Protein AF-A0A4P9ZW63-F1 (afdb_monomer)

Solvent-accessible surface area (backbone atoms only — not comparable to full-atom values): 8628 Å² total; per-residue (Å²): 132,58,75,64,55,51,54,51,62,72,66,56,70,71,61,47,75,42,86,89,47,98,55,50,41,36,38,23,51,19,33,75,59,78,89,43,57,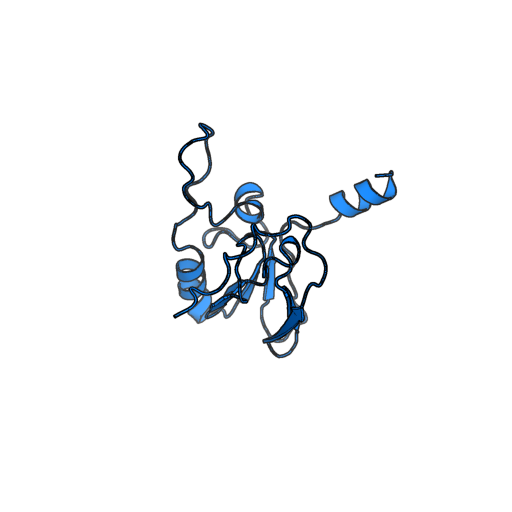84,94,62,58,58,68,66,47,21,65,52,27,72,60,74,89,70,94,80,70,96,64,99,63,81,84,47,53,97,51,49,66,58,53,38,29,61,67,27,72,79,77,58,49,25,39,39,22,32,78,61,75,31,87,56,67,45,80,52,71,46,36,35,35,36,27,12,38,28,61,59,33,43,22,48,44,47,77,42,79,89,81,79,42,79,45,74,45,77,30,90,64,40,81,50,74,66,80,71,78,75,73,80,87,79,131

Sequence (143 aa):
MDTNDWKYLDSCPLVLEFPDLDEKVVVAHAGVDVNAPIDDQDSNFTMYVPYMANVKVAVKYYKAHANWQEEWAQKQSQDGMTVVYGHAELKTPEVRPFIKGIDTSCYLGVELTANIYPGDEMVSVRCTKALKPGKSETAPLSK

Structure (mmCIF, N/CA/C/O backbone):
data_AF-A0A4P9ZW63-F1
#
_entry.id   AF-A0A4P9ZW63-F1
#
loop_
_atom_site.group_PDB
_atom_site.id
_atom_site.type_symbol
_atom_site.label_atom_id
_atom_site.label_alt_id
_atom_site.label_comp_id
_atom_site.label_asym_id
_atom_site.label_entity_id
_atom_site.label_seq_id
_atom_site.pdbx_PDB_ins_code
_atom_site.Cartn_x
_atom_site.Cartn_y
_atom_site.Cartn_z
_atom_site.occupancy
_atom_site.B_iso_or_equiv
_atom_site.auth_seq_id
_atom_site.auth_comp_id
_atom_site.auth_asym_id
_atom_site.auth_atom_id
_atom_site.pdbx_PDB_model_num
ATOM 1 N N . MET A 1 1 ? 3.879 -11.330 -23.002 1.00 83.38 1 MET A N 1
ATOM 2 C CA . MET A 1 1 ? 3.093 -12.052 -21.996 1.00 83.38 1 MET A CA 1
ATOM 3 C C . MET A 1 1 ? 2.490 -13.278 -22.631 1.00 83.38 1 MET A C 1
ATOM 5 O O . MET A 1 1 ? 1.985 -13.173 -23.748 1.00 83.38 1 MET A O 1
ATOM 9 N N . ASP A 1 2 ? 2.584 -14.408 -21.951 1.00 95.69 2 ASP A N 1
ATOM 10 C CA . ASP A 1 2 ? 1.955 -15.662 -22.351 1.00 95.69 2 ASP A CA 1
ATOM 11 C C . ASP A 1 2 ? 0.630 -15.907 -21.597 1.00 95.69 2 ASP A C 1
ATOM 13 O O . ASP A 1 2 ? 0.109 -15.032 -20.905 1.00 95.69 2 ASP A O 1
ATOM 17 N N . THR A 1 3 ? 0.032 -17.088 -21.776 1.00 96.88 3 THR A N 1
ATOM 18 C CA . THR A 1 3 ? -1.234 -17.451 -21.113 1.00 96.88 3 THR A CA 1
ATOM 19 C C . THR A 1 3 ? -1.112 -17.539 -19.590 1.00 96.88 3 THR A C 1
ATOM 21 O O . THR A 1 3 ? -2.090 -17.273 -18.893 1.00 96.88 3 THR A O 1
ATOM 24 N N . ASN A 1 4 ? 0.052 -17.917 -19.062 1.00 97.50 4 ASN A N 1
ATOM 25 C CA . ASN A 1 4 ? 0.262 -18.011 -17.622 1.00 97.50 4 ASN A CA 1
ATOM 26 C C . ASN A 1 4 ? 0.382 -16.617 -17.006 1.00 97.50 4 ASN A C 1
ATOM 28 O O . ASN A 1 4 ? -0.213 -16.385 -15.956 1.00 97.50 4 ASN A O 1
ATOM 32 N N . ASP A 1 5 ? 1.047 -15.683 -17.693 1.00 97.50 5 ASP A N 1
ATOM 33 C CA . ASP A 1 5 ? 1.119 -14.285 -17.252 1.00 97.50 5 ASP A CA 1
ATOM 34 C C . ASP A 1 5 ? -0.283 -13.672 -17.106 1.00 97.50 5 ASP A C 1
ATOM 36 O O . ASP A 1 5 ? -0.587 -13.028 -16.104 1.00 97.50 5 ASP A O 1
ATOM 40 N N . TRP A 1 6 ? -1.166 -13.903 -18.084 1.00 97.38 6 TRP A N 1
ATOM 41 C CA . TRP A 1 6 ? -2.541 -13.398 -18.027 1.00 97.38 6 TRP A CA 1
ATOM 42 C C . TRP A 1 6 ? -3.353 -14.020 -16.895 1.00 97.38 6 TRP A C 1
ATOM 44 O O . TRP A 1 6 ? -4.034 -13.295 -16.178 1.00 97.38 6 TRP A O 1
ATOM 54 N N . LYS A 1 7 ? -3.258 -15.342 -16.706 1.00 97.69 7 LYS A N 1
ATOM 55 C CA . LYS A 1 7 ? -3.933 -16.035 -15.597 1.00 97.69 7 LYS A CA 1
ATOM 56 C C . LYS A 1 7 ? -3.458 -15.539 -14.236 1.00 97.69 7 LYS A C 1
ATOM 58 O O . LYS A 1 7 ? -4.263 -15.432 -13.321 1.00 97.69 7 LYS A O 1
ATOM 63 N N . TYR A 1 8 ? -2.166 -15.246 -14.107 1.00 96.88 8 TYR A N 1
ATOM 64 C CA . TYR A 1 8 ? -1.614 -14.679 -12.886 1.00 96.88 8 TYR A CA 1
ATOM 65 C C . TYR A 1 8 ? -2.216 -13.300 -12.602 1.00 96.88 8 TYR A C 1
ATOM 67 O O . TYR A 1 8 ? -2.756 -13.092 -11.520 1.00 96.88 8 TYR A O 1
ATOM 75 N N . LEU A 1 9 ? -2.198 -12.388 -13.580 1.00 95.62 9 LEU A N 1
ATOM 76 C CA . LEU A 1 9 ? -2.761 -11.046 -13.402 1.00 95.62 9 LEU A CA 1
ATOM 77 C C . LEU A 1 9 ? -4.263 -11.065 -13.092 1.00 95.62 9 LEU A C 1
ATOM 79 O O . LEU A 1 9 ? -4.705 -10.304 -12.240 1.00 95.62 9 LEU A O 1
ATOM 83 N N . ASP A 1 10 ? -5.025 -11.941 -13.749 1.00 95.56 10 ASP A N 1
ATOM 84 C CA . ASP A 1 10 ? -6.466 -12.119 -13.511 1.00 95.56 10 ASP A CA 1
ATOM 85 C C . ASP A 1 10 ? -6.766 -12.674 -12.106 1.00 95.56 10 ASP A C 1
ATOM 87 O O . ASP A 1 10 ? -7.819 -12.410 -11.537 1.00 95.56 10 ASP A O 1
ATOM 91 N N . SER A 1 11 ? -5.819 -13.413 -11.516 1.00 95.88 11 SER A N 1
ATOM 92 C CA . SER A 1 11 ? -5.954 -13.960 -10.160 1.00 95.88 11 SER A CA 1
ATOM 93 C C . SER A 1 11 ? -5.625 -12.968 -9.040 1.00 95.88 11 SER A C 1
ATOM 95 O O . SER A 1 11 ? -5.898 -13.261 -7.875 1.00 95.88 11 SER A O 1
ATOM 97 N N . CYS A 1 12 ? -5.025 -11.817 -9.357 1.00 95.12 12 CYS A N 1
ATOM 98 C CA . CYS A 1 12 ? -4.646 -10.829 -8.353 1.00 95.12 12 CYS A CA 1
ATOM 99 C C . CYS A 1 12 ? -5.891 -10.125 -7.782 1.00 95.12 12 CYS A C 1
ATOM 101 O O . CYS A 1 12 ? -6.656 -9.536 -8.549 1.00 95.12 12 CYS A O 1
ATOM 103 N N . PRO A 1 13 ? -6.091 -10.118 -6.453 1.00 95.19 13 PRO A N 1
ATOM 104 C CA . PRO A 1 13 ? -7.202 -9.393 -5.852 1.00 95.19 13 PRO A CA 1
ATOM 105 C C . PRO A 1 13 ? -6.967 -7.877 -5.910 1.00 95.19 13 PRO A C 1
ATOM 107 O O . PRO A 1 13 ? -5.827 -7.411 -5.911 1.00 95.19 13 PRO A O 1
ATOM 110 N N . LEU A 1 14 ? -8.055 -7.100 -5.908 1.00 93.75 14 LEU A N 1
ATOM 111 C CA . LEU A 1 14 ? -7.989 -5.634 -5.803 1.00 93.75 14 LEU A CA 1
ATOM 112 C C . LEU A 1 14 ? -7.525 -5.179 -4.414 1.00 93.75 14 LEU A C 1
ATOM 114 O O . LEU A 1 14 ? -6.738 -4.239 -4.298 1.00 93.75 14 LEU A O 1
ATOM 118 N N . VAL A 1 15 ? -8.015 -5.860 -3.377 1.00 96.69 15 VAL A N 1
ATOM 119 C CA . VAL A 1 15 ? -7.645 -5.650 -1.977 1.00 96.69 15 VAL A CA 1
ATOM 120 C C . VAL A 1 15 ? -7.308 -7.002 -1.365 1.00 96.69 15 VAL A C 1
ATOM 122 O O . VAL A 1 15 ? -8.034 -7.975 -1.564 1.00 96.69 15 VAL A O 1
ATOM 125 N N . LEU A 1 16 ? -6.193 -7.068 -0.645 1.00 95.88 16 LEU A N 1
ATOM 126 C CA . LEU A 1 16 ? -5.735 -8.268 0.044 1.00 95.88 16 LEU A CA 1
ATOM 127 C C . LEU A 1 16 ? -5.815 -8.052 1.556 1.00 95.88 16 LEU A C 1
ATOM 129 O O . LEU A 1 16 ? -5.230 -7.103 2.074 1.00 95.88 16 LEU A O 1
ATOM 133 N N . GLU A 1 17 ? -6.516 -8.940 2.253 1.00 94.50 17 GLU A N 1
ATOM 134 C CA . GLU A 1 17 ? -6.650 -8.929 3.712 1.00 94.50 17 GLU A CA 1
ATOM 135 C C . GLU A 1 17 ? -5.764 -10.004 4.350 1.00 94.50 17 GLU A C 1
ATOM 137 O O . GLU A 1 17 ? -5.593 -11.092 3.793 1.00 94.50 17 GLU A O 1
ATOM 142 N N . PHE A 1 18 ? -5.236 -9.717 5.540 1.00 92.62 18 PHE A N 1
ATOM 143 C CA . PHE A 1 18 ? -4.404 -10.646 6.310 1.00 92.62 18 PHE A CA 1
ATOM 144 C C . PHE A 1 18 ? -5.048 -10.954 7.672 1.00 92.62 18 PHE A C 1
ATOM 146 O O . PHE A 1 18 ? -4.623 -10.402 8.686 1.00 92.62 18 PHE A O 1
ATOM 153 N N . PRO A 1 19 ? -6.080 -11.819 7.722 1.00 88.81 19 PRO A N 1
ATOM 154 C CA . PRO A 1 19 ? -6.842 -12.080 8.948 1.00 88.81 19 PRO A CA 1
ATOM 155 C C . PRO A 1 19 ? -6.057 -12.853 10.019 1.00 88.81 19 PRO A C 1
ATOM 157 O O . PRO A 1 19 ? -6.451 -12.843 11.180 1.00 88.81 19 PRO A O 1
ATOM 160 N N . ASP A 1 20 ? -4.967 -13.522 9.633 1.00 91.56 20 ASP A N 1
ATOM 161 C CA . ASP A 1 20 ? -4.133 -14.328 10.533 1.00 91.56 20 ASP A CA 1
ATOM 162 C C . ASP A 1 20 ? -3.060 -13.504 11.272 1.00 91.56 20 ASP A C 1
ATOM 164 O O . ASP A 1 20 ? -2.311 -14.051 12.082 1.00 91.56 20 ASP A O 1
ATOM 168 N N . LEU A 1 21 ? -2.947 -12.202 10.986 1.00 91.38 21 LEU A N 1
ATOM 169 C CA . LEU A 1 21 ? -2.089 -11.292 11.743 1.00 91.38 21 LEU A CA 1
ATOM 170 C C . LEU A 1 21 ? -2.825 -10.807 13.000 1.00 91.38 21 LEU A C 1
ATOM 172 O O . LEU A 1 21 ? -4.010 -10.485 12.950 1.00 91.38 21 LEU A O 1
ATOM 176 N N . ASP A 1 22 ? -2.099 -10.673 14.115 1.00 89.94 22 ASP A N 1
ATOM 177 C CA . ASP A 1 22 ? -2.628 -10.019 15.326 1.00 89.94 22 ASP A CA 1
ATOM 178 C C . ASP A 1 22 ? -3.040 -8.556 15.045 1.00 89.94 22 ASP A C 1
ATOM 180 O O . ASP A 1 22 ? -3.907 -7.986 15.710 1.00 89.94 22 ASP A O 1
ATOM 184 N N . GLU A 1 23 ? -2.414 -7.949 14.036 1.00 90.94 23 GLU A N 1
ATOM 185 C CA . GLU A 1 23 ? -2.682 -6.608 13.531 1.00 90.94 23 GLU A CA 1
ATOM 186 C C . GLU A 1 23 ? -3.621 -6.680 12.320 1.00 90.94 23 GLU A C 1
ATOM 188 O O . GLU A 1 23 ? -3.401 -7.451 11.389 1.00 90.94 23 GLU A O 1
ATOM 193 N N . LYS A 1 24 ? -4.647 -5.823 12.275 1.00 93.56 24 LYS A N 1
ATOM 194 C CA . LYS A 1 24 ? -5.546 -5.748 11.116 1.00 93.56 24 LYS A CA 1
ATOM 195 C C . LYS A 1 24 ? -4.866 -5.008 9.971 1.00 93.56 24 LYS A C 1
ATOM 197 O O . LYS A 1 24 ? -4.696 -3.790 10.044 1.00 93.56 24 LYS A O 1
ATOM 202 N N . VAL A 1 25 ? -4.517 -5.727 8.908 1.00 95.56 25 VAL A N 1
ATOM 203 C CA . VAL A 1 25 ? -3.824 -5.167 7.741 1.00 95.56 25 VAL A CA 1
ATOM 204 C C . VAL A 1 25 ? -4.585 -5.481 6.463 1.00 95.56 25 VAL A C 1
ATOM 206 O O . VAL A 1 25 ? -4.947 -6.632 6.206 1.00 95.56 25 VAL A O 1
ATOM 209 N N . VAL A 1 26 ? -4.762 -4.450 5.639 1.00 95.81 26 VAL A N 1
ATOM 210 C CA . VAL A 1 26 ? -5.244 -4.578 4.264 1.00 95.81 26 VAL A CA 1
ATOM 211 C C . VAL A 1 26 ? -4.259 -3.926 3.300 1.00 95.81 26 VAL A C 1
ATOM 213 O O . VAL A 1 26 ? -3.634 -2.910 3.614 1.00 95.81 26 VAL A O 1
ATOM 216 N N . VAL A 1 27 ? -4.103 -4.520 2.122 1.00 97.06 27 VAL A N 1
ATOM 217 C CA . VAL A 1 27 ? -3.195 -4.048 1.075 1.00 97.06 27 VAL A CA 1
ATOM 218 C C . VAL A 1 27 ? -3.999 -3.726 -0.173 1.00 97.06 27 VAL A C 1
ATOM 220 O O . VAL A 1 27 ? -4.770 -4.559 -0.643 1.00 97.06 27 VAL A O 1
ATOM 223 N N . ALA A 1 28 ? -3.786 -2.539 -0.730 1.00 95.75 28 ALA A N 1
ATOM 224 C CA . ALA A 1 28 ? -4.368 -2.120 -2.002 1.00 95.75 28 ALA A CA 1
ATOM 225 C C . ALA A 1 28 ? -3.306 -1.415 -2.854 1.00 95.75 28 ALA A C 1
ATOM 227 O O . ALA A 1 28 ? -2.318 -0.905 -2.326 1.00 95.75 28 ALA A O 1
ATOM 228 N N . HIS A 1 29 ? -3.492 -1.361 -4.176 1.00 95.75 29 HIS A N 1
ATOM 229 C CA . HIS A 1 29 ? -2.531 -0.670 -5.042 1.00 95.75 29 HIS A CA 1
ATOM 230 C C . HIS A 1 29 ? -2.410 0.817 -4.683 1.00 95.75 29 HIS A C 1
ATOM 232 O O . HIS A 1 29 ? -1.295 1.302 -4.493 1.00 95.75 29 HIS A O 1
ATOM 238 N N . ALA A 1 30 ? -3.542 1.517 -4.588 1.00 91.56 30 ALA A N 1
ATOM 239 C CA . ALA A 1 30 ? -3.589 2.964 -4.415 1.00 91.56 30 ALA A CA 1
ATOM 240 C C . ALA A 1 30 ? -4.262 3.389 -3.099 1.00 91.56 30 ALA A C 1
ATOM 242 O O . ALA A 1 30 ? -3.766 4.261 -2.394 1.00 91.56 30 ALA A O 1
ATOM 243 N N . GLY A 1 31 ? -5.348 2.727 -2.705 1.00 90.75 31 GLY A N 1
ATOM 244 C CA . GLY A 1 31 ? -6.019 2.992 -1.433 1.00 90.75 31 GLY A CA 1
ATOM 245 C C . GLY A 1 31 ? -7.310 2.197 -1.293 1.00 90.75 31 GLY A C 1
ATOM 246 O O . GLY A 1 31 ? -7.583 1.312 -2.097 1.00 90.75 31 GLY A O 1
ATOM 247 N N . VAL A 1 32 ? -8.112 2.525 -0.286 1.00 91.44 32 VAL A N 1
ATOM 248 C CA . VAL A 1 32 ? -9.444 1.942 -0.055 1.00 91.44 32 VAL A CA 1
ATOM 249 C C . VAL A 1 32 ? -10.429 3.049 0.317 1.00 91.44 32 VAL A C 1
ATOM 251 O O . VAL A 1 32 ? -10.062 4.019 0.987 1.00 91.44 32 VAL A O 1
ATOM 254 N N . ASP A 1 33 ? -11.668 2.937 -0.150 1.00 88.44 33 ASP A N 1
ATOM 255 C CA . ASP A 1 33 ? -12.743 3.866 0.174 1.00 88.44 33 ASP A CA 1
ATOM 256 C C . ASP A 1 33 ? -13.166 3.654 1.625 1.00 88.44 33 ASP A C 1
ATOM 258 O O . ASP A 1 33 ? -13.674 2.600 2.014 1.00 88.44 33 ASP A O 1
ATOM 262 N N . VAL A 1 34 ? -12.985 4.705 2.421 1.00 87.75 34 VAL A N 1
ATOM 263 C CA . VAL A 1 34 ? -13.363 4.763 3.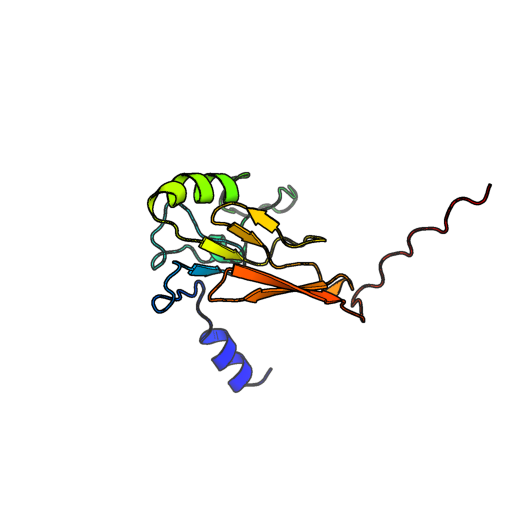830 1.00 87.75 34 VAL A CA 1
ATOM 264 C C . VAL A 1 34 ? -14.860 4.527 4.049 1.00 87.75 34 VAL A C 1
ATOM 266 O O . VAL A 1 34 ? -15.256 4.145 5.150 1.00 87.75 34 VAL A O 1
ATOM 269 N N . ASN A 1 35 ? -15.708 4.737 3.042 1.00 86.88 35 ASN A N 1
ATOM 270 C CA . ASN A 1 35 ? -17.163 4.614 3.141 1.00 86.88 35 ASN A CA 1
ATOM 271 C C . ASN A 1 35 ? -17.715 3.276 2.636 1.00 86.88 35 ASN A C 1
ATOM 273 O O . ASN A 1 35 ? -18.900 3.017 2.852 1.00 86.88 35 ASN A O 1
ATOM 277 N N . ALA A 1 36 ? -16.885 2.433 2.022 1.00 89.00 36 ALA A N 1
ATOM 278 C CA . ALA A 1 36 ? -17.288 1.124 1.525 1.00 89.00 36 ALA A CA 1
ATOM 279 C C . ALA A 1 36 ? -16.713 -0.014 2.398 1.00 89.00 36 ALA A C 1
ATOM 281 O O . ALA A 1 36 ? -15.632 0.138 2.975 1.00 89.00 36 ALA A O 1
ATOM 282 N N . PRO A 1 37 ? -17.417 -1.152 2.530 1.00 91.75 37 PRO A N 1
ATOM 283 C CA . PRO A 1 37 ? -16.846 -2.386 3.075 1.00 91.75 37 PRO A CA 1
ATOM 284 C C . PRO A 1 37 ? -15.600 -2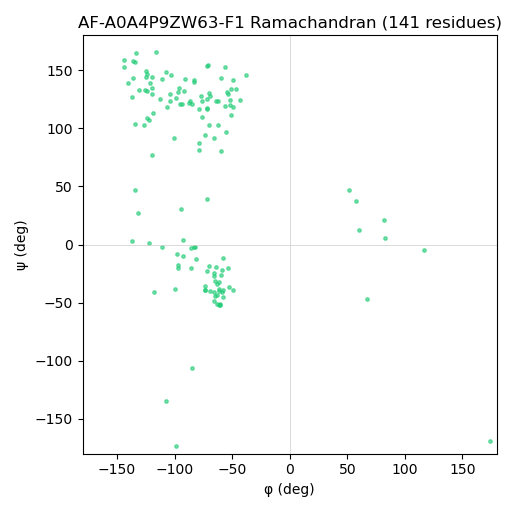.837 2.296 1.00 91.75 37 PRO A C 1
ATOM 286 O O . PRO A 1 37 ? -15.476 -2.536 1.110 1.00 91.75 37 PRO A O 1
ATOM 289 N N . ILE A 1 38 ? -14.672 -3.558 2.936 1.00 92.06 38 ILE A N 1
ATOM 290 C CA . ILE A 1 38 ? -13.434 -4.032 2.279 1.00 92.06 38 ILE A CA 1
ATOM 291 C C . ILE A 1 38 ? -13.728 -5.014 1.133 1.00 92.06 38 ILE A C 1
ATOM 293 O O . ILE A 1 38 ? -13.047 -4.988 0.109 1.00 92.06 38 ILE A O 1
ATOM 297 N N . ASP A 1 39 ? -14.774 -5.824 1.270 1.00 92.06 39 ASP A N 1
ATOM 298 C CA . ASP A 1 39 ? -15.228 -6.803 0.280 1.00 92.06 39 ASP A CA 1
ATOM 299 C C . ASP A 1 39 ? -16.101 -6.202 -0.842 1.00 92.06 39 ASP A C 1
ATOM 301 O O . ASP A 1 39 ? -16.463 -6.917 -1.776 1.00 92.06 39 ASP A O 1
ATOM 305 N N . ASP A 1 40 ? -16.400 -4.897 -0.791 1.00 94.06 40 ASP A N 1
ATOM 306 C CA . ASP A 1 40 ? -17.236 -4.174 -1.768 1.00 94.06 40 ASP A CA 1
ATOM 307 C C . ASP A 1 40 ? -16.598 -2.836 -2.190 1.00 94.06 40 ASP A C 1
ATOM 309 O O . ASP A 1 40 ? -17.212 -1.768 -2.189 1.00 94.06 40 ASP A O 1
ATOM 313 N N . GLN A 1 41 ? -15.303 -2.881 -2.505 1.00 91.50 41 GLN A N 1
ATOM 314 C CA . GLN A 1 41 ? -14.532 -1.712 -2.924 1.00 91.50 41 GLN A CA 1
ATOM 315 C C . GLN A 1 41 ? -14.690 -1.414 -4.421 1.00 91.50 41 GLN A C 1
ATOM 317 O O . GLN A 1 41 ? -14.619 -2.306 -5.269 1.00 91.50 41 GLN A O 1
ATOM 322 N N . ASP A 1 42 ? -14.803 -0.129 -4.774 1.00 89.44 42 ASP A N 1
ATOM 323 C CA . ASP A 1 42 ? -14.770 0.295 -6.175 1.00 89.44 42 ASP A CA 1
ATOM 324 C C . ASP A 1 42 ? -13.360 0.113 -6.767 1.00 89.44 42 ASP A C 1
ATOM 326 O O . ASP A 1 42 ? -12.351 0.599 -6.244 1.00 89.44 42 ASP A O 1
ATOM 330 N N . SER A 1 43 ? -13.289 -0.580 -7.905 1.00 90.56 43 SER A N 1
ATOM 331 C CA . SER A 1 43 ? -12.020 -0.856 -8.593 1.00 90.56 43 SER A CA 1
ATOM 332 C C . SER A 1 43 ? -11.275 0.406 -9.045 1.00 90.56 43 SER A C 1
ATOM 334 O O . SER A 1 43 ? -10.047 0.426 -9.029 1.00 90.56 43 SER A O 1
ATOM 336 N N . ASN A 1 44 ? -11.971 1.489 -9.413 1.00 86.12 44 ASN A N 1
ATOM 337 C CA . ASN A 1 44 ? -11.292 2.733 -9.774 1.00 86.12 44 ASN A CA 1
ATOM 338 C C . ASN A 1 44 ? -10.733 3.424 -8.530 1.00 86.12 44 ASN A C 1
ATOM 340 O O . ASN A 1 44 ? -9.656 4.014 -8.595 1.00 86.12 44 ASN A O 1
ATOM 344 N N . PHE A 1 45 ? -11.438 3.352 -7.401 1.00 85.69 45 PHE A N 1
ATOM 345 C CA . PHE A 1 45 ? -10.933 3.899 -6.146 1.00 85.69 45 PHE A CA 1
ATOM 346 C C . PHE A 1 45 ? -9.634 3.195 -5.734 1.00 85.69 45 PHE A C 1
ATOM 348 O O . PHE A 1 45 ? -8.603 3.841 -5.540 1.00 85.69 45 PHE A O 1
ATOM 355 N N . THR A 1 46 ? -9.662 1.863 -5.687 1.00 90.75 46 THR A N 1
ATOM 356 C CA . THR A 1 46 ? -8.526 1.046 -5.226 1.00 90.75 46 THR A CA 1
ATOM 357 C C . THR A 1 46 ? -7.296 1.122 -6.123 1.00 90.75 46 THR A C 1
ATOM 359 O O . THR A 1 46 ? -6.173 0.935 -5.646 1.00 90.75 46 THR A O 1
ATOM 362 N N . MET A 1 47 ? -7.490 1.452 -7.402 1.00 89.50 47 MET A N 1
ATOM 363 C CA . MET A 1 47 ? -6.417 1.549 -8.389 1.00 89.50 47 MET A CA 1
ATOM 364 C C . MET A 1 47 ? -5.885 2.971 -8.624 1.00 89.50 47 MET A C 1
ATOM 366 O O . MET A 1 47 ? -4.799 3.101 -9.188 1.00 89.50 47 MET A O 1
ATOM 370 N N . TYR A 1 48 ? -6.607 4.032 -8.235 1.00 83.69 48 TYR A N 1
ATOM 371 C CA . TYR A 1 48 ? -6.266 5.401 -8.669 1.00 83.69 48 TYR A CA 1
ATOM 372 C C . TYR A 1 48 ? -6.338 6.504 -7.591 1.00 83.69 48 TYR A C 1
ATOM 374 O O . TYR A 1 48 ? -6.140 7.677 -7.916 1.00 83.69 48 TYR A O 1
ATOM 382 N N . VAL A 1 49 ? -6.644 6.188 -6.328 1.00 75.50 49 VAL A N 1
ATOM 383 C CA . VAL A 1 49 ? -6.674 7.164 -5.213 1.00 75.50 49 VAL A CA 1
ATOM 384 C C . VAL A 1 49 ? -5.310 7.242 -4.508 1.00 75.50 49 VAL A C 1
ATOM 386 O O . VAL A 1 49 ? -4.698 6.203 -4.329 1.00 75.50 49 VAL A O 1
ATOM 389 N N . PRO A 1 50 ? -4.817 8.412 -4.046 1.00 59.75 50 PRO A N 1
ATOM 390 C CA . PRO A 1 50 ? -5.386 9.754 -4.162 1.00 59.75 50 PRO A CA 1
ATOM 391 C C . PRO A 1 50 ? -5.200 10.328 -5.565 1.00 59.75 50 PRO A C 1
ATOM 393 O O . PRO A 1 50 ? -4.075 10.504 -6.026 1.00 59.75 50 PRO A O 1
ATOM 396 N N . TYR A 1 51 ? -6.292 10.721 -6.229 1.00 61.66 51 TYR A N 1
ATOM 397 C CA . TYR A 1 51 ? -6.157 11.418 -7.504 1.00 61.66 51 TYR A CA 1
ATOM 398 C C . TYR A 1 51 ? -5.593 12.825 -7.271 1.00 61.66 51 TYR A C 1
ATOM 400 O O . TYR A 1 51 ? -6.298 13.748 -6.853 1.00 61.66 51 TYR A O 1
ATOM 408 N N . MET A 1 52 ? -4.304 12.998 -7.562 1.00 45.25 52 MET A N 1
ATOM 409 C CA . MET A 1 52 ? -3.668 14.306 -7.649 1.00 45.25 52 MET A CA 1
ATOM 410 C C . MET A 1 52 ? -4.293 15.099 -8.801 1.00 45.25 52 MET A C 1
ATOM 412 O O . MET A 1 52 ? -4.288 14.667 -9.952 1.00 45.25 52 MET A O 1
ATOM 416 N N . ALA A 1 53 ? -4.813 16.284 -8.485 1.00 37.97 53 ALA A N 1
ATOM 417 C CA . ALA A 1 53 ? -5.485 17.196 -9.402 1.00 37.97 53 ALA A CA 1
ATOM 418 C C . ALA A 1 53 ? -4.592 17.649 -10.578 1.00 37.97 53 ALA A C 1
ATOM 420 O O . ALA A 1 53 ? -4.073 18.763 -10.577 1.00 37.97 53 ALA A O 1
ATOM 421 N N . ASN A 1 54 ? -4.437 16.835 -11.624 1.00 37.59 54 ASN A N 1
ATOM 422 C CA . ASN A 1 54 ? -3.932 17.311 -12.910 1.00 37.59 54 ASN A CA 1
ATOM 423 C C . ASN A 1 54 ? -5.107 17.506 -13.878 1.00 37.59 54 ASN A C 1
ATOM 425 O O . ASN A 1 54 ? -5.562 16.605 -14.578 1.00 37.59 54 ASN A O 1
ATOM 429 N N . VAL A 1 55 ? -5.612 18.741 -13.860 1.00 41.50 55 VAL A N 1
ATOM 430 C CA . VAL A 1 55 ? -6.899 19.246 -14.376 1.00 41.50 55 VAL A CA 1
ATOM 431 C C . VAL A 1 55 ? -6.992 19.304 -15.917 1.00 41.50 55 VAL A C 1
ATOM 433 O O . VAL A 1 55 ? -7.507 20.269 -16.476 1.00 41.50 55 VAL A O 1
ATOM 436 N N . LYS A 1 56 ? -6.463 18.315 -16.649 1.00 39.59 56 LYS A N 1
ATOM 437 C CA . LYS A 1 56 ? -6.418 18.355 -18.129 1.00 39.59 56 LYS A CA 1
ATOM 438 C C . LYS A 1 56 ? -7.100 17.198 -18.854 1.00 39.59 56 LYS A C 1
ATOM 440 O O . LYS A 1 56 ? -7.106 17.206 -20.082 1.00 39.59 56 LYS A O 1
ATOM 445 N N . VAL A 1 57 ? -7.706 16.243 -18.149 1.00 43.00 57 VAL A N 1
ATOM 446 C CA . VAL A 1 57 ? -8.381 15.108 -18.796 1.00 43.00 57 VAL A CA 1
ATOM 447 C C . VAL A 1 57 ? -9.862 15.106 -18.431 1.00 43.00 57 VAL A C 1
ATOM 449 O O . VAL A 1 57 ? -10.238 14.940 -17.275 1.00 43.00 57 VAL A O 1
ATOM 452 N N . ALA A 1 58 ? -10.704 15.345 -19.436 1.00 36.66 58 ALA A N 1
ATOM 453 C CA . ALA A 1 58 ? -12.155 15.352 -19.322 1.00 36.66 58 ALA A CA 1
ATOM 454 C C . ALA A 1 58 ? -12.686 13.916 -19.309 1.00 36.66 58 ALA A C 1
ATOM 456 O O . ALA A 1 58 ? -13.128 13.394 -20.329 1.00 36.66 58 ALA A O 1
ATOM 457 N N . VAL A 1 59 ? -12.638 13.261 -18.158 1.00 43.31 59 VAL A N 1
ATOM 458 C CA . VAL A 1 59 ? -13.382 12.018 -17.954 1.00 43.31 59 VAL A CA 1
ATOM 459 C C . VAL A 1 59 ? -13.943 12.035 -16.541 1.00 43.31 59 VAL A C 1
ATOM 461 O O . VAL A 1 59 ? -13.309 12.538 -15.616 1.00 43.31 59 VAL A O 1
ATOM 464 N N . LYS A 1 60 ? -15.190 11.576 -16.407 1.00 40.66 60 LYS A N 1
ATOM 465 C CA . LYS A 1 60 ? -15.901 11.432 -15.134 1.00 40.66 60 LYS A CA 1
ATOM 466 C C . LYS A 1 60 ? -15.060 10.563 -14.201 1.00 40.66 60 LYS A C 1
ATOM 468 O O . LYS A 1 60 ? -15.140 9.344 -14.288 1.00 40.66 60 LYS A O 1
ATOM 473 N N . TYR A 1 61 ? -14.279 11.171 -13.324 1.00 49.22 61 TYR A N 1
ATOM 474 C CA . TYR A 1 61 ? -13.553 10.436 -12.303 1.00 49.22 61 TYR A CA 1
ATOM 475 C C . TYR A 1 61 ? -14.000 10.907 -10.931 1.00 49.22 61 TYR A C 1
ATOM 477 O O . TYR A 1 61 ? -14.220 12.100 -10.702 1.00 49.22 61 TYR A O 1
ATOM 485 N N . TYR A 1 62 ? -14.228 9.916 -10.070 1.00 48.50 62 TYR A N 1
ATOM 486 C CA . TYR A 1 62 ? -14.646 10.061 -8.688 1.00 48.50 62 TYR A CA 1
ATOM 487 C C . TYR A 1 62 ? -13.784 11.126 -8.008 1.00 48.50 62 TYR A C 1
ATOM 489 O O . TYR A 1 62 ? -12.564 11.152 -8.174 1.00 48.50 62 TYR A O 1
ATOM 497 N N . LYS A 1 63 ? -14.418 12.037 -7.261 1.00 48.94 63 LYS A N 1
ATOM 498 C CA . LYS A 1 63 ? -13.689 12.945 -6.376 1.00 48.94 63 LYS A CA 1
ATOM 499 C C . LYS A 1 63 ? -13.044 12.088 -5.290 1.00 48.94 63 LYS A C 1
ATOM 501 O O . LYS A 1 63 ? -13.675 11.820 -4.275 1.00 48.94 63 LYS A O 1
ATOM 506 N N . ALA A 1 64 ? -11.807 11.657 -5.514 1.00 51.94 64 ALA A N 1
ATOM 507 C CA . ALA A 1 64 ? -10.956 11.205 -4.432 1.00 51.94 64 ALA A CA 1
ATOM 508 C C . ALA A 1 64 ? -10.914 12.329 -3.389 1.00 51.94 64 ALA A C 1
ATOM 510 O O . ALA A 1 64 ? -10.708 13.498 -3.739 1.00 51.94 64 ALA A O 1
ATOM 511 N N . HIS A 1 65 ? -11.164 11.992 -2.129 1.00 60.59 65 HIS A N 1
ATOM 512 C CA . HIS A 1 65 ? -11.027 12.945 -1.042 1.00 60.59 65 HIS A CA 1
ATOM 513 C C . HIS A 1 65 ? -9.553 13.359 -0.996 1.00 60.59 65 HIS A C 1
ATOM 515 O O . HIS A 1 65 ? -8.670 12.504 -0.932 1.00 60.59 65 HIS A O 1
ATOM 521 N N . ALA A 1 66 ? -9.266 14.663 -1.089 1.00 61.59 66 ALA A N 1
ATOM 522 C CA . ALA A 1 66 ? -7.894 15.190 -1.128 1.00 61.59 66 ALA A CA 1
ATOM 523 C C . ALA A 1 66 ? -7.051 14.787 0.106 1.00 61.59 66 ALA A C 1
ATOM 525 O O . ALA A 1 66 ? -5.840 14.972 0.122 1.00 61.59 66 ALA A O 1
ATOM 526 N N . ASN A 1 67 ? -7.719 14.242 1.117 1.00 77.56 67 ASN A N 1
ATOM 527 C CA . ASN A 1 67 ? -7.274 13.8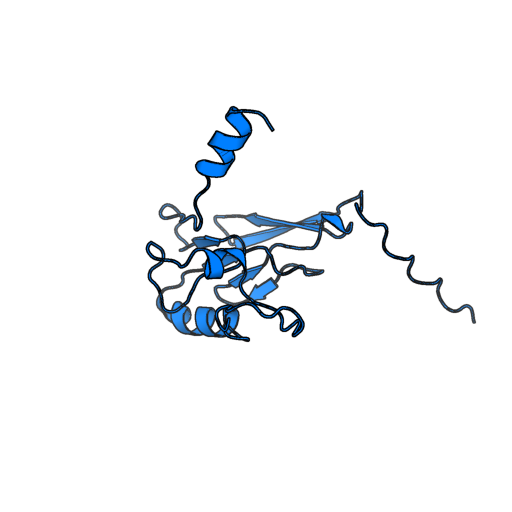79 2.447 1.00 77.56 67 ASN A CA 1
ATOM 528 C C . ASN A 1 67 ? -7.708 12.446 2.834 1.00 77.56 67 ASN A C 1
ATOM 530 O O . ASN A 1 67 ? -7.895 12.179 4.019 1.00 77.56 67 ASN A O 1
ATOM 534 N N . TRP A 1 68 ? -7.909 11.522 1.880 1.00 86.00 68 TRP A N 1
ATOM 535 C CA . TRP A 1 68 ? -8.425 10.171 2.185 1.00 86.00 68 TRP A CA 1
ATOM 536 C C . TRP A 1 68 ? -7.617 9.443 3.274 1.00 86.00 68 TRP A C 1
ATOM 538 O O . TRP A 1 68 ? -8.207 8.766 4.111 1.00 86.00 68 TRP A O 1
ATOM 548 N N . GLN A 1 69 ? -6.289 9.625 3.315 1.00 88.00 69 GLN A N 1
ATOM 549 C CA . GLN A 1 69 ? -5.430 9.039 4.349 1.00 88.00 69 GLN A CA 1
ATOM 550 C C . GLN A 1 69 ? -5.849 9.499 5.751 1.00 88.00 69 GLN A C 1
ATOM 552 O O . GLN A 1 69 ? -5.851 8.722 6.703 1.00 88.00 69 GLN A O 1
ATOM 557 N N . GLU A 1 70 ? -6.201 10.776 5.887 1.00 87.81 70 GLU A N 1
ATOM 558 C CA . GLU A 1 70 ? -6.616 11.379 7.153 1.00 87.81 70 GLU A CA 1
ATOM 559 C C . GLU A 1 70 ? -8.024 10.925 7.536 1.00 87.81 70 GLU A C 1
ATOM 561 O O . GLU A 1 70 ? -8.266 10.620 8.701 1.00 87.81 70 GLU A O 1
ATOM 566 N N . GLU A 1 71 ? -8.934 10.818 6.567 1.00 88.31 71 GLU A N 1
ATOM 567 C CA . GLU A 1 71 ? -10.283 10.284 6.792 1.00 88.31 71 GLU A CA 1
ATOM 568 C C . GLU A 1 71 ? -10.242 8.816 7.227 1.00 88.31 71 GLU A C 1
ATOM 570 O O . GLU A 1 71 ? -10.918 8.431 8.186 1.00 88.31 71 GLU A O 1
ATOM 575 N N . TRP A 1 72 ? -9.399 8.009 6.577 1.00 90.25 72 TRP A N 1
ATOM 576 C CA . TRP A 1 72 ? -9.168 6.621 6.958 1.00 90.25 72 TRP A CA 1
ATOM 577 C C . TRP A 1 72 ? -8.609 6.524 8.375 1.00 90.25 72 TRP A C 1
ATOM 579 O O . TRP A 1 72 ? -9.189 5.845 9.222 1.00 90.25 72 TRP A O 1
ATOM 589 N N . ALA A 1 73 ? -7.531 7.259 8.664 1.00 89.19 73 ALA A N 1
ATOM 590 C CA . ALA A 1 73 ? -6.905 7.269 9.982 1.00 89.19 73 ALA A CA 1
ATOM 591 C C . ALA A 1 73 ? -7.886 7.687 11.091 1.00 89.19 73 ALA A C 1
ATOM 593 O O . ALA A 1 73 ? -7.880 7.114 12.183 1.00 89.19 73 ALA A O 1
ATOM 594 N N . GLN A 1 74 ? -8.759 8.659 10.814 1.00 89.38 74 GLN A N 1
ATOM 595 C CA . GLN A 1 74 ? -9.803 9.084 11.746 1.00 89.38 74 GLN A CA 1
ATOM 596 C C . GLN A 1 74 ? -10.831 7.978 11.991 1.00 89.38 74 GLN A C 1
ATOM 598 O O . GLN A 1 74 ? -11.127 7.677 13.151 1.00 89.38 74 GLN A O 1
ATOM 603 N N . LYS A 1 75 ? -11.351 7.342 10.933 1.00 88.00 75 LYS A N 1
ATOM 604 C CA . LYS A 1 75 ? -12.354 6.273 11.063 1.00 88.00 75 LYS A CA 1
ATOM 605 C C . LYS A 1 75 ? -11.789 5.030 11.756 1.00 88.00 75 LYS A C 1
ATOM 607 O O . LYS A 1 75 ? -12.458 4.454 12.609 1.00 88.00 75 LYS A O 1
ATOM 612 N N . GLN A 1 76 ? -10.554 4.653 11.435 1.00 87.88 76 GLN A N 1
ATOM 613 C CA . GLN A 1 76 ? -9.906 3.452 11.968 1.00 87.88 76 GLN A CA 1
ATOM 614 C C . GLN A 1 76 ? -9.264 3.642 13.342 1.00 87.88 76 GLN A C 1
ATOM 616 O O . GLN A 1 76 ? -8.814 2.667 13.935 1.00 87.88 76 GLN A O 1
ATOM 621 N N . SER A 1 77 ? -9.299 4.851 13.910 1.00 76.00 77 SER A N 1
ATOM 622 C CA . SER A 1 77 ? -8.851 5.106 15.288 1.00 76.00 77 SER A CA 1
ATOM 623 C C . SER A 1 77 ? -9.505 4.210 16.347 1.00 76.00 77 SER A C 1
ATOM 625 O O . SER A 1 77 ? -8.952 4.059 17.434 1.00 76.00 77 SER A O 1
ATOM 627 N N . GLN A 1 78 ? -10.655 3.604 16.031 1.00 74.62 78 GLN A N 1
ATOM 628 C CA . GLN A 1 78 ? -11.366 2.668 16.902 1.00 74.62 78 GLN A CA 1
ATOM 629 C C . GLN A 1 78 ? -11.126 1.191 16.555 1.00 74.62 78 GLN A C 1
ATOM 631 O O . GLN A 1 78 ? -11.042 0.375 17.468 1.00 74.62 78 GLN A O 1
ATOM 636 N N . ASP A 1 79 ? -11.035 0.838 15.269 1.00 81.56 79 ASP A N 1
ATOM 637 C CA . ASP A 1 79 ? -10.973 -0.561 14.812 1.00 81.56 79 ASP A CA 1
ATOM 638 C C . ASP A 1 79 ? -9.542 -1.059 14.540 1.00 81.56 79 ASP A C 1
ATOM 640 O O . ASP A 1 79 ? -9.280 -2.260 14.578 1.00 81.56 79 ASP A O 1
ATOM 644 N N . GLY A 1 80 ? -8.599 -0.138 14.328 1.00 90.00 80 GLY A N 1
ATOM 645 C CA . GLY A 1 80 ? -7.171 -0.428 14.227 1.00 90.00 80 GLY A CA 1
ATOM 646 C C . GLY A 1 80 ? -6.688 -0.912 12.858 1.00 90.00 80 GLY A C 1
ATOM 647 O O . GLY A 1 80 ? -5.521 -1.281 12.735 1.00 90.00 80 GLY A O 1
ATOM 648 N N . MET A 1 81 ? -7.545 -0.927 11.831 1.00 93.94 81 MET A N 1
ATOM 649 C CA . MET A 1 81 ? -7.188 -1.457 10.514 1.00 93.94 81 MET A CA 1
ATOM 650 C C . MET A 1 81 ? -6.216 -0.544 9.762 1.00 93.94 81 MET A C 1
ATOM 652 O O . MET A 1 81 ? -6.551 0.581 9.387 1.00 93.94 81 MET A O 1
ATOM 656 N N . THR A 1 82 ? -5.020 -1.059 9.495 1.00 95.50 82 THR A N 1
ATOM 657 C CA . THR A 1 82 ? -3.967 -0.376 8.743 1.00 95.50 82 THR A CA 1
ATOM 658 C C . THR A 1 82 ? -4.056 -0.700 7.257 1.00 95.50 82 THR A C 1
ATOM 660 O O . THR A 1 82 ? -4.131 -1.866 6.875 1.00 95.50 82 THR A O 1
ATOM 663 N N . VAL A 1 83 ? -3.994 0.333 6.416 1.00 95.06 83 VAL A N 1
ATOM 664 C CA . VAL A 1 83 ? -3.874 0.191 4.961 1.00 95.06 83 VAL A CA 1
ATOM 665 C C . VAL A 1 83 ? -2.419 0.364 4.557 1.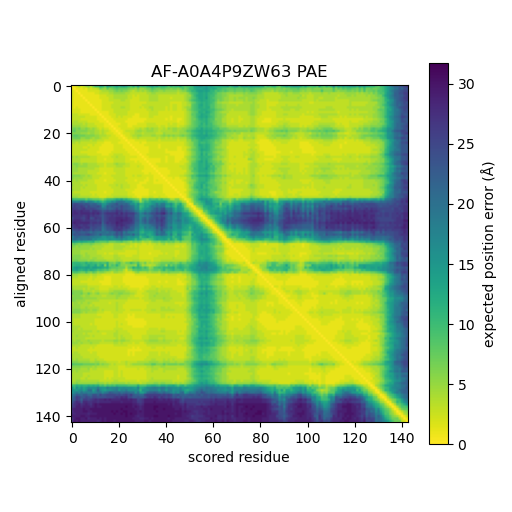00 95.06 83 VAL A C 1
ATOM 667 O O . VAL A 1 83 ? -1.804 1.393 4.852 1.00 95.06 83 VAL A O 1
ATOM 670 N N . VAL A 1 84 ? -1.891 -0.619 3.835 1.00 96.81 84 VAL A N 1
ATOM 671 C CA . VAL A 1 84 ? -0.606 -0.522 3.139 1.00 96.81 84 VAL A CA 1
ATOM 672 C C . VAL A 1 84 ? -0.870 -0.324 1.652 1.00 96.81 84 VAL A C 1
ATOM 674 O O . VAL A 1 84 ? -1.651 -1.061 1.051 1.00 96.81 84 VAL A O 1
ATOM 677 N N . TYR A 1 85 ? -0.236 0.681 1.055 1.00 95.69 85 TYR A N 1
ATOM 678 C CA . TYR A 1 85 ? -0.511 1.074 -0.320 1.00 95.69 85 TYR A CA 1
ATOM 679 C C . TYR A 1 85 ? 0.738 1.543 -1.073 1.00 95.69 85 TYR A C 1
ATOM 681 O O . TYR A 1 85 ? 1.753 1.911 -0.475 1.00 95.69 85 TYR A O 1
ATOM 689 N N . GLY A 1 86 ? 0.671 1.491 -2.402 1.00 93.50 86 GLY A N 1
ATOM 690 C CA . GLY A 1 86 ? 1.677 2.036 -3.314 1.00 93.50 86 GLY A CA 1
ATOM 691 C C . GLY A 1 86 ? 1.163 3.300 -4.002 1.00 93.50 86 GLY A C 1
ATOM 692 O O . GLY A 1 86 ? 0.570 4.146 -3.347 1.00 93.50 86 GLY A O 1
ATOM 693 N N . HIS A 1 87 ? 1.360 3.418 -5.320 1.00 92.00 87 HIS A N 1
ATOM 694 C CA . HIS A 1 87 ? 0.771 4.433 -6.215 1.00 92.00 87 HIS A CA 1
ATOM 695 C C . HIS A 1 87 ? 1.233 5.884 -6.003 1.00 92.00 87 HIS A C 1
ATOM 697 O O . HIS A 1 87 ? 1.548 6.587 -6.965 1.00 92.00 87 HIS A O 1
ATOM 703 N N . ALA A 1 88 ? 1.257 6.357 -4.760 1.00 86.44 88 ALA A N 1
ATOM 704 C CA . ALA A 1 88 ? 1.798 7.647 -4.387 1.00 86.44 88 ALA A CA 1
ATOM 705 C C . ALA A 1 88 ? 3.329 7.584 -4.444 1.00 86.44 88 ALA A C 1
ATOM 707 O O . ALA A 1 88 ? 3.981 7.187 -3.483 1.00 86.44 88 ALA A O 1
ATOM 708 N N . GLU A 1 89 ? 3.890 7.988 -5.582 1.00 88.62 89 GLU A N 1
ATOM 709 C CA . GLU A 1 89 ? 5.335 8.069 -5.804 1.00 88.62 89 GLU A CA 1
ATOM 710 C C . GLU A 1 89 ? 5.982 9.082 -4.842 1.00 88.62 89 GLU A C 1
ATOM 712 O O . GLU A 1 89 ? 5.910 10.303 -5.031 1.00 88.62 89 GLU A O 1
ATOM 717 N N . LEU A 1 90 ? 6.640 8.581 -3.797 1.00 88.50 90 LEU A N 1
ATOM 718 C CA . LEU A 1 90 ? 7.322 9.384 -2.784 1.00 88.50 90 LEU A CA 1
ATOM 719 C C . LEU A 1 90 ? 8.833 9.130 -2.803 1.00 88.50 90 LEU A C 1
ATOM 721 O O . LEU A 1 90 ? 9.330 8.182 -3.409 1.00 88.50 90 LEU A O 1
ATOM 725 N N . LYS A 1 91 ? 9.595 10.008 -2.138 1.00 89.81 91 LYS A N 1
ATOM 726 C CA . LYS A 1 91 ? 11.046 9.819 -1.940 1.00 89.81 91 LYS A CA 1
ATOM 727 C C . LYS A 1 91 ? 11.383 8.962 -0.715 1.00 89.81 91 LYS A C 1
ATOM 729 O O . LYS A 1 91 ? 12.500 8.472 -0.614 1.00 89.81 91 LYS A O 1
ATOM 734 N N . THR A 1 92 ? 10.449 8.846 0.221 1.00 94.12 92 THR A N 1
ATOM 735 C CA . THR A 1 92 ? 10.563 8.127 1.497 1.00 94.12 92 THR A CA 1
ATOM 736 C C . THR A 1 92 ? 9.212 7.484 1.799 1.00 94.12 92 THR A C 1
ATOM 738 O O . THR A 1 92 ? 8.203 8.041 1.353 1.00 94.12 92 THR A O 1
ATOM 741 N N . PRO A 1 93 ? 9.154 6.370 2.550 1.00 96.00 93 PRO A N 1
ATOM 742 C CA . PRO A 1 93 ? 7.873 5.762 2.888 1.00 96.00 93 PRO A CA 1
ATOM 743 C C . PRO A 1 93 ? 6.985 6.735 3.666 1.00 96.00 93 PRO A C 1
ATOM 745 O O . PRO A 1 93 ? 7.473 7.511 4.495 1.00 96.00 93 PRO A O 1
ATOM 748 N N . GLU A 1 94 ? 5.678 6.692 3.410 1.00 93.38 94 GLU A N 1
ATOM 749 C CA . GLU A 1 94 ? 4.704 7.430 4.208 1.00 93.38 94 GLU A CA 1
ATOM 750 C C . GLU A 1 94 ? 4.284 6.582 5.403 1.00 93.38 94 GLU A C 1
ATOM 752 O O . GLU A 1 94 ? 3.754 5.484 5.249 1.00 93.38 94 GLU A O 1
ATOM 757 N N . VAL A 1 95 ? 4.491 7.115 6.605 1.00 94.12 95 VAL A N 1
ATOM 758 C CA . VAL A 1 95 ? 4.102 6.454 7.848 1.00 94.12 95 VAL A CA 1
ATOM 759 C C . VAL A 1 95 ? 3.195 7.389 8.634 1.00 94.12 95 VAL A C 1
ATOM 761 O O . VAL A 1 95 ? 3.638 8.409 9.164 1.00 94.12 95 VAL A O 1
ATOM 764 N N . ARG A 1 96 ? 1.911 7.037 8.701 1.00 91.31 96 ARG A N 1
ATOM 765 C CA . ARG A 1 96 ? 0.883 7.726 9.491 1.00 91.31 96 ARG A CA 1
ATOM 766 C C . ARG A 1 96 ? 0.063 6.689 10.273 1.00 91.31 96 ARG A C 1
ATOM 768 O O . ARG A 1 96 ? 0.139 5.499 9.964 1.00 91.31 96 ARG A O 1
ATOM 775 N N . PRO A 1 97 ? -0.721 7.095 11.287 1.00 91.88 97 PRO A N 1
ATOM 776 C CA . PRO A 1 97 ? -1.648 6.178 11.944 1.00 91.88 97 PRO A CA 1
ATOM 777 C C . PRO A 1 97 ? -2.537 5.472 10.913 1.00 91.88 97 PRO A C 1
ATOM 779 O O . PRO A 1 97 ? -3.183 6.139 10.109 1.00 91.88 97 PRO A O 1
ATOM 782 N N . PHE A 1 98 ? -2.533 4.137 10.929 1.00 94.62 98 PHE A N 1
ATOM 783 C CA . PHE A 1 98 ? -3.337 3.271 10.054 1.00 94.62 98 PHE A CA 1
ATOM 784 C C . PHE A 1 98 ? -3.098 3.420 8.543 1.00 94.62 98 PHE A C 1
ATOM 786 O O . PHE A 1 98 ? -3.870 2.885 7.750 1.00 94.62 98 PHE A O 1
ATOM 793 N N . ILE A 1 99 ? -2.035 4.116 8.130 1.00 94.12 99 ILE A N 1
ATOM 794 C CA . ILE A 1 99 ? -1.706 4.374 6.725 1.00 94.12 99 ILE A CA 1
ATOM 795 C C . ILE A 1 99 ? -0.205 4.188 6.502 1.00 94.12 99 ILE A C 1
ATOM 797 O O . ILE A 1 99 ? 0.620 4.813 7.177 1.00 94.12 99 ILE A O 1
ATOM 801 N N . LYS A 1 100 ? 0.142 3.356 5.519 1.00 96.12 100 LYS A N 1
ATOM 802 C CA . LYS A 1 100 ? 1.519 2.986 5.178 1.00 96.12 100 LYS A CA 1
ATOM 803 C C . LYS A 1 100 ? 1.731 3.053 3.665 1.00 96.12 100 LYS A C 1
ATOM 805 O O . LYS A 1 100 ? 1.291 2.167 2.941 1.00 96.12 100 LYS A O 1
ATOM 810 N N . GLY A 1 101 ? 2.402 4.092 3.181 1.00 95.69 101 GLY A N 1
ATOM 811 C CA . GLY A 1 101 ? 2.766 4.236 1.768 1.00 95.69 101 GLY A CA 1
ATOM 812 C C . GLY A 1 101 ? 4.166 3.685 1.501 1.00 95.69 101 GLY A C 1
ATOM 813 O O . GLY A 1 101 ? 5.127 4.172 2.098 1.00 95.69 101 GLY A O 1
ATOM 814 N N . ILE A 1 102 ? 4.293 2.697 0.612 1.00 97.56 102 ILE A N 1
ATOM 815 C CA . ILE A 1 102 ? 5.567 2.003 0.328 1.00 97.56 102 ILE A CA 1
ATOM 816 C C . ILE A 1 102 ? 6.144 2.283 -1.068 1.00 97.56 102 ILE A C 1
ATOM 818 O O . ILE A 1 102 ? 7.226 1.794 -1.391 1.00 97.56 102 ILE A O 1
ATOM 822 N N . ASP A 1 103 ? 5.463 3.072 -1.903 1.00 96.00 103 ASP A N 1
ATOM 823 C CA . ASP A 1 103 ? 5.975 3.437 -3.228 1.00 96.00 103 ASP A CA 1
ATOM 824 C C . ASP A 1 103 ? 7.031 4.544 -3.134 1.00 96.00 103 ASP A C 1
ATOM 826 O O . ASP A 1 103 ? 6.764 5.743 -3.222 1.00 96.00 103 ASP A O 1
ATOM 830 N N . THR A 1 104 ? 8.274 4.118 -2.943 1.00 96.44 104 THR A N 1
ATOM 831 C CA . THR A 1 104 ? 9.441 4.993 -2.818 1.00 96.44 104 THR A CA 1
ATOM 832 C C . THR A 1 104 ? 10.179 5.197 -4.134 1.00 96.44 104 THR A C 1
ATOM 834 O O . THR A 1 104 ? 11.386 5.439 -4.147 1.00 96.44 104 THR A O 1
ATOM 837 N N . SER A 1 105 ? 9.463 5.150 -5.265 1.00 94.06 105 SER A N 1
ATOM 838 C CA . SER A 1 105 ? 9.986 5.536 -6.582 1.00 94.06 105 SER A CA 1
ATOM 839 C C . SER A 1 105 ? 11.243 4.762 -7.021 1.00 94.06 105 SER A C 1
ATOM 841 O O . SER A 1 105 ? 12.134 5.323 -7.671 1.00 94.06 105 SER A O 1
ATOM 843 N N . CYS A 1 106 ? 11.337 3.460 -6.714 1.00 94.06 106 CYS A N 1
ATOM 844 C CA . CYS A 1 106 ? 12.478 2.608 -7.097 1.00 94.06 106 CYS A CA 1
ATOM 845 C C . CYS A 1 106 ? 12.848 2.735 -8.581 1.00 94.06 106 CYS A C 1
ATOM 847 O O . CYS A 1 106 ? 14.026 2.780 -8.941 1.00 94.06 106 CYS A O 1
ATOM 849 N N . TYR A 1 107 ? 11.843 2.844 -9.456 1.00 91.25 107 TYR A N 1
ATOM 850 C CA . TYR A 1 107 ? 12.032 2.949 -10.904 1.00 91.25 107 TYR A CA 1
ATOM 851 C C . TYR A 1 107 ? 12.781 4.230 -11.335 1.00 91.25 107 TYR A C 1
ATOM 853 O O . TYR A 1 107 ? 13.356 4.277 -12.428 1.00 91.25 107 TYR A O 1
ATOM 861 N N . LEU A 1 108 ? 12.814 5.251 -10.470 1.00 91.19 108 LEU A N 1
ATOM 862 C CA . LEU A 1 108 ? 13.596 6.485 -10.610 1.00 91.19 108 LEU A CA 1
ATOM 863 C C . LEU A 1 108 ? 14.974 6.405 -9.928 1.00 91.19 108 LEU A C 1
ATOM 865 O O . LEU A 1 108 ? 15.714 7.386 -9.931 1.00 91.19 108 LEU A O 1
ATOM 869 N N . GLY A 1 109 ? 15.350 5.248 -9.377 1.00 91.19 109 GLY A N 1
ATOM 870 C CA . GLY A 1 109 ? 16.628 5.039 -8.691 1.00 91.19 109 GLY A CA 1
ATOM 871 C C . GLY A 1 109 ? 16.653 5.518 -7.237 1.00 91.19 109 GLY A C 1
ATOM 872 O O . GLY A 1 109 ? 17.733 5.793 -6.713 1.00 91.19 109 GLY A O 1
ATOM 873 N N . VAL A 1 110 ? 15.483 5.651 -6.604 1.00 94.38 110 VAL A N 1
ATOM 874 C CA . VAL A 1 110 ? 15.360 5.970 -5.175 1.00 94.38 110 VAL A CA 1
ATOM 875 C C . VAL A 1 110 ? 15.447 4.667 -4.372 1.00 94.38 110 VAL A C 1
ATOM 877 O O . VAL A 1 110 ? 16.529 4.076 -4.295 1.00 94.38 110 VAL A O 1
ATOM 880 N N . GLU A 1 111 ? 14.345 4.166 -3.825 1.00 96.50 111 GLU A N 1
ATOM 881 C CA . GLU A 1 111 ? 14.332 2.974 -2.981 1.00 96.50 111 GLU A CA 1
ATOM 882 C C . GLU A 1 111 ? 13.196 2.039 -3.385 1.00 96.50 111 GLU A C 1
ATOM 884 O O . GLU A 1 111 ? 12.229 2.451 -4.020 1.00 96.50 111 GLU A O 1
ATOM 889 N N . LEU A 1 112 ? 13.352 0.760 -3.054 1.00 97.44 112 LEU A N 1
ATOM 890 C CA . LEU A 1 112 ? 12.265 -0.204 -2.987 1.00 97.44 112 LEU A CA 1
ATOM 891 C C . LEU A 1 112 ? 12.002 -0.466 -1.508 1.00 97.44 112 LEU A C 1
ATOM 893 O O . LEU A 1 112 ? 12.899 -0.946 -0.809 1.00 97.44 112 LEU A O 1
ATOM 897 N N . THR A 1 113 ? 10.796 -0.142 -1.050 1.00 98.44 113 THR A N 1
ATOM 898 C CA . THR A 1 113 ? 10.411 -0.249 0.359 1.00 98.44 113 THR A CA 1
ATOM 899 C C . THR A 1 113 ? 9.392 -1.360 0.571 1.00 98.44 113 THR A C 1
ATOM 901 O O . THR A 1 113 ? 8.498 -1.568 -0.246 1.00 98.44 113 THR A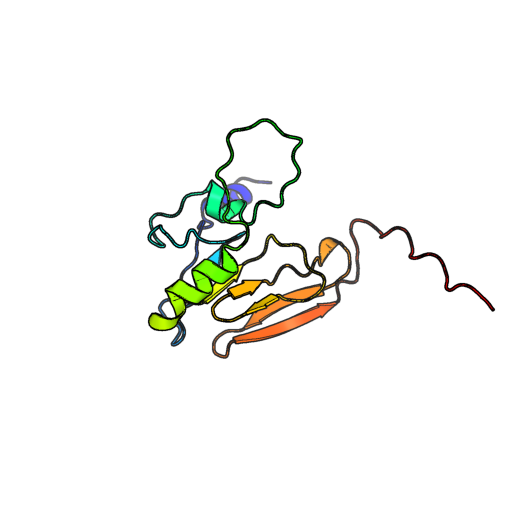 O 1
ATOM 904 N N . ALA A 1 114 ? 9.532 -2.067 1.687 1.00 98.12 114 ALA A N 1
ATOM 905 C CA . ALA A 1 114 ? 8.587 -3.057 2.177 1.00 98.12 114 ALA A CA 1
ATOM 906 C C . ALA A 1 114 ? 8.172 -2.714 3.613 1.00 98.12 114 ALA A C 1
ATOM 908 O O . ALA A 1 114 ? 8.977 -2.169 4.370 1.00 98.12 114 ALA A O 1
ATOM 909 N N . ASN A 1 115 ? 6.940 -3.078 3.978 1.00 97.44 115 ASN A N 1
ATOM 910 C CA . ASN A 1 115 ? 6.497 -3.124 5.370 1.00 97.44 115 ASN A CA 1
ATOM 911 C C . ASN A 1 115 ? 6.442 -4.587 5.825 1.00 97.44 115 ASN A C 1
ATOM 913 O O . ASN A 1 115 ? 5.782 -5.403 5.175 1.00 97.44 115 ASN A O 1
ATOM 917 N N . ILE A 1 116 ? 7.160 -4.927 6.891 1.00 96.50 116 ILE A N 1
ATOM 918 C CA . ILE A 1 116 ? 7.313 -6.296 7.389 1.00 96.50 116 ILE A CA 1
ATOM 919 C C . ILE A 1 116 ? 6.321 -6.539 8.527 1.00 96.50 116 ILE A C 1
A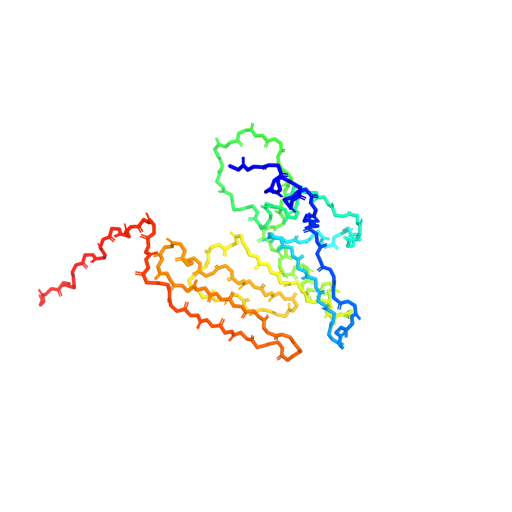TOM 921 O O . ILE A 1 116 ? 6.243 -5.758 9.473 1.00 96.50 116 ILE A O 1
ATOM 925 N N . TYR A 1 117 ? 5.604 -7.661 8.438 1.00 94.69 117 TYR A N 1
ATOM 926 C CA . TYR A 1 117 ? 4.649 -8.132 9.439 1.00 94.69 117 TYR A CA 1
ATOM 927 C C . TYR A 1 117 ? 4.993 -9.553 9.925 1.00 94.69 117 TYR A C 1
ATOM 929 O O . TYR A 1 117 ? 5.457 -10.363 9.114 1.00 94.69 117 TYR A O 1
ATOM 937 N N . PRO A 1 118 ? 4.731 -9.891 11.207 1.00 91.75 118 PRO A N 1
ATOM 938 C CA . PRO A 1 118 ? 4.255 -8.992 12.271 1.00 91.75 118 PRO A CA 1
ATOM 939 C C . PRO A 1 118 ? 5.343 -7.999 12.727 1.00 91.75 118 PRO A C 1
ATOM 941 O O . PRO A 1 118 ? 6.531 -8.302 12.613 1.00 91.75 118 PRO A O 1
ATOM 944 N N . GLY A 1 119 ? 4.943 -6.839 13.267 1.00 88.19 119 GLY A N 1
ATOM 945 C CA . GLY A 1 119 ? 5.859 -5.856 13.871 1.00 88.19 119 GLY A CA 1
ATOM 946 C C . GLY A 1 119 ? 5.934 -4.488 13.182 1.00 88.19 119 GLY A C 1
ATOM 947 O O . GLY A 1 119 ? 6.598 -3.603 13.720 1.00 88.19 119 GLY A O 1
ATOM 948 N N . ASP A 1 120 ? 5.253 -4.309 12.043 1.00 92.62 120 ASP A N 1
ATOM 949 C CA . ASP A 1 120 ? 5.113 -3.028 11.326 1.00 92.62 120 ASP A CA 1
ATOM 950 C C . ASP A 1 120 ? 6.466 -2.324 11.062 1.00 92.62 120 ASP A C 1
ATOM 952 O O . ASP A 1 120 ? 6.649 -1.129 11.320 1.00 92.62 120 ASP A O 1
ATOM 956 N N . GLU A 1 121 ? 7.447 -3.093 10.574 1.00 95.56 121 GLU A N 1
ATOM 957 C CA . GLU A 1 121 ? 8.806 -2.608 10.307 1.00 95.56 121 GLU A CA 1
ATOM 958 C C . GLU A 1 121 ? 8.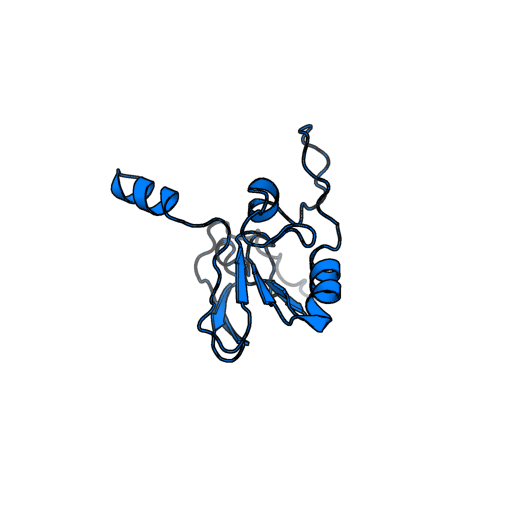988 -2.188 8.840 1.00 95.56 121 GLU A C 1
ATOM 960 O O . GLU A 1 121 ? 8.897 -2.999 7.918 1.00 95.56 121 GLU A O 1
ATOM 965 N N . MET A 1 122 ? 9.346 -0.919 8.622 1.00 97.12 122 MET A N 1
ATOM 966 C CA . MET A 1 122 ? 9.685 -0.396 7.297 1.00 97.12 122 MET A CA 1
ATOM 967 C C . MET A 1 122 ? 11.152 -0.655 6.946 1.00 97.12 122 MET A C 1
ATOM 969 O O . MET A 1 122 ? 12.056 -0.134 7.602 1.00 97.12 122 MET A O 1
ATOM 973 N N . VAL A 1 123 ? 11.386 -1.381 5.851 1.00 98.06 123 VAL A N 1
ATOM 974 C CA . VAL A 1 123 ? 12.728 -1.673 5.327 1.00 98.06 123 VAL A CA 1
ATOM 975 C C . VAL A 1 123 ? 12.844 -1.215 3.877 1.00 98.06 123 VAL A C 1
ATOM 977 O O . VAL A 1 123 ? 12.003 -1.541 3.041 1.00 98.06 123 VAL A O 1
ATOM 980 N N . SER A 1 124 ? 13.922 -0.495 3.564 1.00 97.94 124 SER A N 1
ATOM 981 C CA . SER A 1 124 ? 14.224 0.010 2.222 1.00 97.94 124 SER A CA 1
ATOM 982 C C . SER A 1 124 ? 15.542 -0.538 1.685 1.00 97.94 124 SER A C 1
ATOM 984 O O . SER A 1 124 ? 16.531 -0.649 2.413 1.00 97.94 124 SER A O 1
ATOM 986 N N . VAL A 1 125 ? 15.592 -0.786 0.375 1.00 97.06 125 VAL A N 1
ATOM 987 C CA . VAL A 1 125 ? 16.842 -1.015 -0.362 1.00 97.06 125 VAL A CA 1
ATOM 988 C C . VAL A 1 125 ? 16.999 0.005 -1.482 1.00 97.06 125 VAL A C 1
ATOM 990 O O . VAL A 1 125 ? 16.051 0.316 -2.200 1.00 97.06 125 VAL A O 1
ATOM 993 N N . ARG A 1 126 ? 18.217 0.518 -1.671 1.00 95.75 126 ARG A N 1
ATOM 994 C CA . ARG A 1 126 ? 18.496 1.499 -2.725 1.00 95.75 126 ARG A CA 1
ATOM 995 C C . ARG A 1 126 ? 18.434 0.860 -4.111 1.00 95.75 126 ARG A C 1
ATOM 997 O O . ARG A 1 126 ? 19.123 -0.126 -4.379 1.00 95.75 126 ARG A O 1
ATOM 1004 N N . CYS A 1 127 ? 17.699 1.484 -5.026 1.00 94.19 127 CYS A N 1
ATOM 1005 C CA . CYS A 1 127 ? 17.610 1.037 -6.412 1.00 94.19 127 CYS A CA 1
ATOM 1006 C C . CYS A 1 127 ? 18.754 1.626 -7.250 1.00 94.19 127 CYS A C 1
ATOM 1008 O O . CYS A 1 127 ? 18.951 2.834 -7.324 1.00 94.19 127 CYS A O 1
ATOM 1010 N N . THR A 1 128 ? 19.546 0.763 -7.889 1.00 86.12 128 THR A N 1
ATOM 1011 C CA . THR A 1 128 ? 20.795 1.162 -8.572 1.00 86.12 128 THR A CA 1
ATOM 1012 C C . THR A 1 128 ? 20.624 1.491 -10.054 1.00 86.12 128 THR A C 1
ATOM 1014 O O . THR A 1 128 ? 21.546 2.016 -10.678 1.00 86.12 128 THR A O 1
ATOM 1017 N N . LYS A 1 129 ? 19.457 1.200 -10.637 1.00 81.25 129 LYS A N 1
ATOM 1018 C CA . LYS A 1 129 ? 19.153 1.435 -12.054 1.00 81.25 129 LYS A CA 1
ATOM 1019 C C . LYS A 1 129 ? 17.876 2.254 -12.187 1.00 81.25 129 LYS A C 1
ATOM 1021 O O . LYS A 1 129 ? 16.782 1.716 -12.064 1.00 81.25 129 LYS A O 1
ATOM 1026 N N . ALA A 1 130 ? 18.025 3.543 -12.478 1.00 77.62 130 ALA A N 1
ATOM 1027 C CA . ALA A 1 130 ? 16.900 4.388 -12.854 1.00 77.62 130 ALA A CA 1
ATOM 1028 C C . ALA A 1 130 ? 16.505 4.107 -14.314 1.00 77.62 130 ALA A C 1
ATOM 1030 O O . ALA A 1 130 ? 17.351 4.167 -15.209 1.00 77.62 130 ALA A O 1
ATOM 1031 N N . LEU A 1 131 ? 15.223 3.832 -14.565 1.00 69.44 131 LEU A N 1
ATOM 1032 C CA . LEU A 1 131 ? 14.681 3.671 -15.924 1.00 69.44 131 LEU A CA 1
ATOM 1033 C C . LEU A 1 131 ? 14.596 5.010 -16.669 1.00 69.44 131 LEU A C 1
ATOM 1035 O O . LEU A 1 131 ? 14.612 5.051 -17.898 1.00 69.44 131 LEU A O 1
ATOM 1039 N N . LYS A 1 132 ? 14.546 6.115 -15.921 1.00 60.72 132 LYS A N 1
ATOM 1040 C CA . LYS A 1 132 ? 14.749 7.472 -16.420 1.00 60.72 132 LYS A CA 1
ATOM 1041 C C . LYS A 1 132 ? 15.907 8.059 -15.621 1.00 60.72 132 LYS A C 1
ATOM 1043 O O . LYS A 1 132 ? 15.697 8.346 -14.443 1.00 60.72 132 LYS A O 1
ATOM 1048 N N . PRO A 1 133 ? 17.117 8.230 -16.187 1.00 52.31 133 PRO A N 1
ATOM 1049 C CA . PRO A 1 133 ? 18.116 9.033 -15.506 1.00 52.31 133 PRO A CA 1
ATOM 1050 C C . PRO A 1 133 ? 17.479 10.402 -15.275 1.00 52.31 133 PRO A C 1
ATOM 1052 O O . PRO A 1 133 ? 17.049 11.060 -16.228 1.00 52.31 133 PRO A O 1
ATOM 1055 N N . GLY A 1 134 ? 17.342 10.800 -14.009 1.00 51.78 134 GLY A N 1
ATOM 1056 C CA . GLY A 1 134 ? 16.971 12.170 -13.691 1.00 51.78 134 GLY A CA 1
ATOM 1057 C C . GLY A 1 134 ? 17.890 13.093 -14.487 1.00 51.78 134 GLY A C 1
ATOM 1058 O O . GLY A 1 134 ? 19.073 12.784 -14.664 1.00 51.78 134 GLY A O 1
ATOM 1059 N N . LYS A 1 135 ? 17.364 14.209 -15.009 1.00 44.09 135 LYS A N 1
ATOM 1060 C CA . LYS A 1 135 ? 18.253 15.299 -15.425 1.00 44.09 135 LYS A CA 1
ATOM 1061 C C . LYS A 1 135 ? 19.184 15.514 -14.242 1.00 44.09 135 LYS A C 1
ATOM 1063 O O . LYS A 1 135 ? 18.676 15.747 -13.148 1.00 44.09 135 LYS A O 1
ATOM 1068 N N . SER A 1 136 ? 20.487 15.315 -14.455 1.00 43.00 136 SER A N 1
ATOM 1069 C CA . SER A 1 136 ? 21.491 15.507 -13.415 1.00 43.00 136 SER A CA 1
ATOM 1070 C C . SER A 1 136 ? 21.127 16.800 -12.703 1.00 43.00 136 SER A C 1
ATOM 1072 O O . SER A 1 136 ? 20.939 17.831 -13.357 1.00 43.00 136 SER A O 1
ATOM 1074 N N .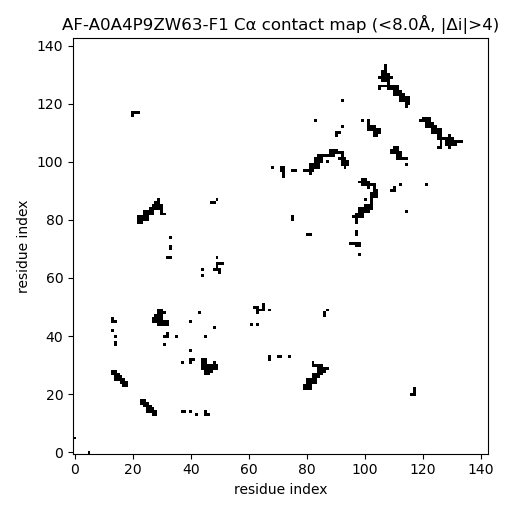 GLU A 1 137 ? 20.946 16.729 -11.385 1.00 47.41 137 GLU A N 1
ATOM 1075 C CA . GLU A 1 137 ? 20.956 17.941 -10.589 1.00 47.41 137 GLU A CA 1
ATOM 1076 C C . GLU A 1 137 ? 22.249 18.651 -10.980 1.00 47.41 137 GLU A C 1
ATOM 1078 O O . GLU A 1 137 ? 23.338 18.065 -10.998 1.00 47.41 137 GLU A O 1
ATOM 1083 N N . THR A 1 138 ? 22.079 19.859 -11.503 1.00 42.38 138 THR A N 1
ATOM 1084 C CA . THR A 1 138 ? 23.171 20.712 -11.932 1.00 42.38 138 THR A CA 1
ATOM 1085 C C . THR A 1 138 ? 24.175 20.796 -10.797 1.00 42.38 138 THR A C 1
ATOM 1087 O O . THR A 1 138 ? 23.786 20.978 -9.644 1.00 42.38 138 THR A O 1
ATOM 1090 N N . ALA A 1 139 ? 25.447 20.630 -11.157 1.00 40.47 139 ALA A N 1
ATOM 1091 C CA . ALA A 1 139 ? 26.601 20.705 -10.278 1.00 40.47 139 ALA A CA 1
ATOM 1092 C C . ALA A 1 139 ? 26.467 21.815 -9.214 1.00 40.47 139 ALA A C 1
ATOM 1094 O O . ALA A 1 139 ? 25.911 22.878 -9.512 1.00 40.47 139 ALA A O 1
ATOM 1095 N N . PRO A 1 140 ? 27.000 21.602 -7.997 1.00 44.44 140 PRO A N 1
ATOM 1096 C CA . PRO A 1 140 ? 26.997 22.631 -6.970 1.00 44.44 140 PRO A CA 1
ATOM 1097 C C . PRO A 1 140 ? 27.645 23.902 -7.522 1.00 44.44 140 PRO A C 1
ATOM 1099 O O . PRO A 1 140 ? 28.726 23.852 -8.112 1.00 44.44 140 PRO A O 1
ATOM 1102 N N . LEU A 1 141 ? 26.962 25.033 -7.332 1.00 43.75 141 LEU A N 1
ATOM 1103 C CA . LEU A 1 141 ? 27.504 26.362 -7.590 1.00 43.75 141 LEU A CA 1
ATOM 1104 C C . LEU A 1 141 ? 28.851 26.484 -6.871 1.00 43.75 141 LEU A C 1
ATOM 1106 O O . LEU A 1 141 ? 28.934 26.467 -5.644 1.00 43.75 141 LEU A O 1
ATOM 1110 N N . SER A 1 142 ? 29.919 26.551 -7.659 1.00 44.81 142 SER A N 1
ATOM 1111 C CA . SER A 1 142 ? 31.270 26.781 -7.179 1.00 44.81 142 SER A CA 1
ATOM 1112 C C . SER A 1 142 ? 31.480 28.270 -6.890 1.00 44.81 142 SER A C 1
ATOM 1114 O O . SER A 1 142 ? 31.503 29.052 -7.836 1.00 44.81 142 SER A O 1
ATOM 1116 N N . LYS A 1 143 ? 31.740 28.553 -5.605 1.00 41.56 143 LYS A N 1
ATOM 1117 C CA . LYS A 1 143 ? 32.313 29.761 -4.972 1.00 41.56 143 LYS A CA 1
ATOM 1118 C C . LYS A 1 143 ? 31.508 31.059 -5.002 1.00 41.56 143 LYS A C 1
ATOM 1120 O O . LYS A 1 143 ? 31.249 31.597 -6.094 1.00 41.56 143 LYS A O 1
#

Organism: NCBI:txid215637

Mean predicted aligned error: 8.69 Å

pLDDT: mean 82.67, std 18.93, range [36.66, 98.44]

Secondary structure (DSSP, 8-state):
--HHHHHHHHH--SEEE-TTSSS-EEEESS---TTS-GGG--HHHHHH-S----TT--S------TTHHHHHHHHHTTT-PEEEE--S--SS-EEETTEEE---BGGGTSEEEEEETTTTEEEEEE----SSPPP--------

Foldseek 3Di:
DDPVVVVVVVPDDQKDWDPVAPATEIEHAAWFQLPDDRVDTDSCCRNCPPPDPPPDDPDDDDNRPVPRVVVNLVSCVPVRHAYEYEPPADCDWDDDRSYTYQNNPLLQQRWRWDQDPDPRDIDIDTRHDHPDPPPPPPDPPDD

Nearest PDB structures (foldseek):
  2qjc-assembly1_A  TM=7.834E-01  e=3.069E-06  Trypanosoma brucei
  4j6o-assembly2_B  TM=6.813E-01  e=5.674E-05  Acetivibrio thermocellus ATCC 27405
  1g5b-assembly2_B  TM=4.921E-01  e=1.119E-03  Lambdavirus lambda
  2kkn-assembly1_A  TM=5.113E-01  e=2.278E-01  Thermotoga maritima
  4grs-assembly1_B  TM=5.440E-01  e=8.055E+00  Thermotoga maritima MSB8

Radius of gyration: 17.64 Å; Cα contacts (8 Å, |Δi|>4): 234; chains: 1; bounding box: 50×48×39 Å

InterPro domains:
  IPR029052 Metallo-dependent phosphatase-like [G3DSA:3.60.21.10] (1-138)
  IPR029052 Metallo-dependent phosphatase-like [SSF56300] (7-131)
  IPR050126 Diadenosine polyphosphate hydrolase [PTHR42850] (4-131)